Protein AF-A0A7V8YHT1-F1 (afdb_monomer)

Secondary structure (DSSP, 8-state):
----PPPHHHHHHHHHHGGGSTT---TTPPEEEEEEEEEEEEE--SSTTSPEEEEEEEEEEETT-PPPEEEEEEEEEESS--GGGGGGEEEEETTEEEEEGGG-HHHHHHHHHHHHHT-EETTEE--PPTT-----SPPEEEETT-SSEEEEEETTTEEEEEESEE-SS--GGG-

Mean predicted aligned error: 4.5 Å

Foldseek 3Di:
DDAPDDDPVLFVLCQVQLLVDLQNPPNPFRWDGKDFPHKFWLDDAPDQFRKTWMWTWIWTDTPVRDGTWIFIATKIKHLDDDPQQPVQWRDDDPSITIGRCLAPQVSVLSLLVQLQVQDDTDPDTRHHDVPDHRDGPFGWHWDPPDRNWTWIDGHPPDIDIGGTTDDPDDDPVVD

Structure (mmCIF, N/CA/C/O backbone):
data_AF-A0A7V8YHT1-F1
#
_entry.id   AF-A0A7V8YHT1-F1
#
loop_
_atom_site.group_PDB
_atom_site.id
_atom_site.type_symbol
_atom_site.label_atom_id
_atom_site.label_alt_id
_atom_site.label_comp_id
_atom_site.label_asym_id
_atom_site.label_entity_id
_atom_site.label_seq_id
_atom_site.pdbx_PDB_ins_code
_atom_site.Cartn_x
_atom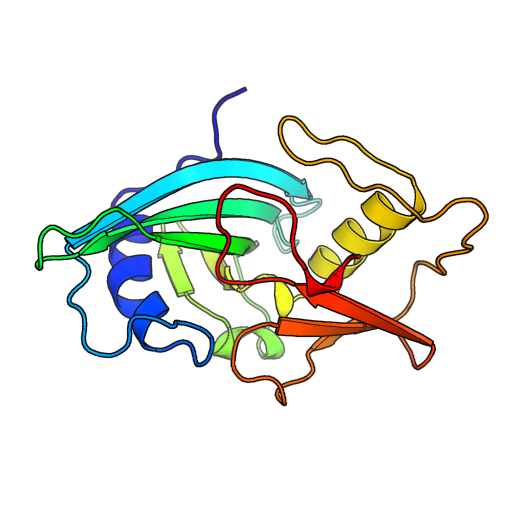_site.Cartn_y
_atom_site.Cartn_z
_atom_site.occupancy
_atom_site.B_iso_or_equiv
_atom_site.auth_seq_id
_atom_site.auth_comp_id
_atom_site.auth_asym_id
_atom_site.auth_atom_id
_atom_site.pdbx_PDB_model_num
ATOM 1 N N . MET A 1 1 ? 15.842 -3.409 10.992 1.00 38.06 1 MET A N 1
ATOM 2 C CA . MET A 1 1 ? 15.372 -2.268 10.186 1.00 38.06 1 MET A CA 1
ATOM 3 C C . MET A 1 1 ? 13.907 -2.130 10.541 1.00 38.06 1 MET A C 1
ATOM 5 O O . MET A 1 1 ? 13.200 -3.119 10.425 1.00 38.06 1 MET A O 1
ATOM 9 N N . THR A 1 2 ? 13.518 -1.041 11.196 1.00 41.53 2 THR A N 1
ATOM 10 C CA . THR A 1 2 ? 12.155 -0.880 11.719 1.00 41.53 2 THR A CA 1
ATOM 11 C C . THR A 1 2 ? 11.177 -0.789 10.555 1.00 41.53 2 THR A C 1
ATOM 13 O O . THR A 1 2 ? 11.519 -0.215 9.519 1.00 41.53 2 THR A O 1
ATOM 16 N N . ALA A 1 3 ? 9.989 -1.374 10.719 1.00 53.59 3 ALA A N 1
ATOM 17 C CA . ALA A 1 3 ? 8.859 -1.103 9.843 1.00 53.59 3 ALA A CA 1
ATOM 18 C C . ALA A 1 3 ? 8.726 0.419 9.645 1.00 53.59 3 ALA A C 1
ATOM 20 O O . ALA A 1 3 ? 9.103 1.194 10.526 1.00 53.59 3 ALA A O 1
ATOM 21 N N . ALA A 1 4 ? 8.227 0.858 8.493 1.00 62.91 4 ALA A N 1
ATOM 22 C CA . ALA A 1 4 ? 7.753 2.224 8.369 1.00 62.91 4 ALA A CA 1
ATOM 23 C C . ALA A 1 4 ? 6.679 2.439 9.446 1.00 62.91 4 ALA A C 1
ATOM 25 O O . ALA A 1 4 ? 5.567 1.927 9.325 1.00 62.91 4 ALA A O 1
ATOM 26 N N . ASP A 1 5 ? 7.039 3.152 10.511 1.00 74.25 5 ASP A N 1
ATOM 27 C CA . ASP A 1 5 ? 6.090 3.532 11.545 1.00 74.25 5 ASP A CA 1
ATOM 28 C C . ASP A 1 5 ? 5.176 4.603 10.953 1.00 74.25 5 ASP A C 1
ATOM 30 O O . ASP A 1 5 ? 5.621 5.678 10.539 1.00 74.25 5 ASP A O 1
ATOM 34 N N . LEU A 1 6 ? 3.892 4.270 10.857 1.00 89.56 6 LEU A N 1
ATOM 35 C CA . LEU A 1 6 ? 2.846 5.257 10.641 1.00 89.56 6 LEU A CA 1
ATOM 36 C C . LEU A 1 6 ? 2.552 5.916 11.981 1.00 89.56 6 LEU A C 1
ATOM 38 O O . LEU A 1 6 ? 2.417 5.223 12.994 1.00 89.56 6 LEU A O 1
ATOM 42 N N . GLY A 1 7 ? 2.462 7.245 11.992 1.00 91.31 7 GLY A N 1
ATOM 43 C CA . GLY A 1 7 ? 2.091 7.961 13.196 1.00 91.31 7 GLY A CA 1
ATOM 44 C C . GLY A 1 7 ? 0.663 7.609 13.632 1.00 91.31 7 GLY A C 1
ATOM 45 O O . GLY A 1 7 ? -0.146 7.118 12.832 1.00 91.31 7 GLY A O 1
ATOM 46 N N . PRO A 1 8 ? 0.321 7.839 14.913 1.00 91.75 8 PRO A N 1
ATOM 47 C CA . PRO A 1 8 ? -1.011 7.538 15.429 1.00 91.75 8 PRO A CA 1
ATOM 48 C C . PRO A 1 8 ? -2.135 8.215 14.633 1.00 91.75 8 PRO A C 1
ATOM 50 O O . PRO A 1 8 ? -3.162 7.588 14.385 1.00 91.75 8 PRO A O 1
ATOM 53 N N . ALA A 1 9 ? -1.930 9.455 14.173 1.00 94.06 9 ALA A N 1
ATOM 54 C CA . ALA A 1 9 ? -2.948 10.179 13.414 1.00 94.06 9 ALA A CA 1
ATOM 55 C C . ALA A 1 9 ? -3.146 9.578 12.016 1.00 94.06 9 ALA A C 1
ATOM 57 O O . ALA A 1 9 ? -4.262 9.565 11.496 1.00 94.06 9 ALA A O 1
ATOM 58 N N . MET A 1 10 ? -2.092 9.048 11.392 1.00 96.06 10 MET A N 1
ATOM 59 C CA . MET A 1 10 ? -2.221 8.320 10.129 1.00 96.06 10 MET A CA 1
ATOM 60 C C . MET A 1 10 ? -2.947 6.976 10.302 1.00 96.06 10 MET A C 1
ATOM 62 O O . MET A 1 10 ? -3.766 6.608 9.458 1.00 96.06 10 MET A O 1
ATOM 66 N N . LEU A 1 11 ? -2.702 6.249 11.398 1.00 96.31 11 LEU A N 1
ATOM 67 C CA . LEU A 1 11 ? -3.438 5.014 11.704 1.00 96.31 11 LEU A CA 1
ATOM 68 C C . LEU A 1 11 ? -4.934 5.279 11.921 1.00 96.31 11 LEU A C 1
ATOM 70 O O . LEU A 1 11 ? -5.761 4.523 11.416 1.00 96.31 11 LEU A O 1
ATOM 74 N N . GLU A 1 12 ? -5.290 6.373 12.598 1.00 96.31 12 GLU A N 1
ATOM 75 C CA . GLU A 1 12 ? -6.686 6.807 12.744 1.00 96.31 12 GLU A CA 1
ATOM 76 C C . GLU A 1 12 ? -7.325 7.151 11.389 1.00 96.31 12 GLU A C 1
ATOM 78 O O . GLU A 1 12 ? -8.424 6.694 11.090 1.00 96.31 12 GLU A O 1
ATOM 83 N N . GLN A 1 13 ? -6.619 7.863 10.509 1.00 97.75 13 GLN A N 1
ATOM 84 C CA . GLN A 1 13 ? -7.125 8.175 9.163 1.00 97.75 13 GLN A CA 1
ATOM 85 C C . GLN A 1 13 ? -7.366 6.913 8.312 1.00 97.75 13 GLN A C 1
ATOM 87 O O . GLN A 1 13 ? -8.297 6.871 7.504 1.00 97.75 13 GLN A O 1
ATOM 92 N N . LEU A 1 14 ? -6.583 5.847 8.513 1.00 97.62 14 LEU A N 1
ATOM 93 C CA . LEU A 1 14 ? -6.822 4.554 7.861 1.00 97.62 14 LEU A CA 1
ATOM 94 C C . LEU A 1 14 ? -8.117 3.875 8.335 1.00 97.62 14 LEU A C 1
ATOM 96 O O . LEU A 1 14 ? -8.759 3.206 7.522 1.00 97.62 14 LEU A O 1
ATOM 100 N N . ILE A 1 15 ? -8.524 4.059 9.599 1.00 97.31 15 ILE A N 1
ATOM 101 C CA . ILE A 1 15 ? -9.800 3.541 10.132 1.00 97.31 15 ILE A CA 1
ATOM 102 C C . ILE A 1 15 ? -10.974 4.104 9.326 1.00 97.31 15 ILE A C 1
ATOM 104 O O . ILE A 1 15 ? -11.882 3.356 8.964 1.00 97.31 15 ILE A O 1
ATOM 108 N N . ASP A 1 16 ? -10.929 5.394 8.994 1.00 96.00 16 ASP A N 1
ATOM 109 C CA . ASP A 1 16 ? -11.985 6.057 8.226 1.00 96.00 16 ASP A CA 1
ATOM 110 C C . ASP A 1 16 ? -11.900 5.750 6.727 1.00 96.00 16 ASP A C 1
ATOM 112 O O . ASP A 1 16 ? -12.924 5.609 6.051 1.00 96.00 16 ASP A O 1
ATOM 116 N N . TRP A 1 17 ? -10.687 5.636 6.184 1.00 97.31 17 TRP A N 1
ATOM 117 C CA . TRP A 1 17 ? -10.469 5.439 4.753 1.00 97.31 17 TRP A CA 1
ATOM 118 C C . TRP A 1 17 ? -10.767 4.008 4.282 1.00 97.31 17 TRP A C 1
ATOM 120 O O . TRP A 1 17 ? -11.384 3.828 3.227 1.00 97.31 17 TRP A O 1
ATOM 130 N N . LEU A 1 18 ? -10.371 2.979 5.043 1.00 96.75 18 LEU A N 1
ATOM 131 C CA . LEU A 1 18 ? -10.511 1.569 4.643 1.00 96.75 18 LEU A CA 1
ATOM 132 C C . LEU A 1 18 ? -11.967 1.173 4.307 1.00 96.75 18 LEU A C 1
ATOM 134 O O . LEU A 1 18 ? -12.195 0.630 3.220 1.00 96.75 18 LEU A O 1
ATOM 138 N N . PRO A 1 19 ? -12.990 1.486 5.133 1.00 95.00 19 PRO A N 1
ATOM 139 C CA . PRO A 1 19 ? -14.382 1.138 4.843 1.00 95.00 19 PRO A CA 1
ATOM 140 C C . PRO A 1 19 ? -14.943 1.777 3.571 1.00 95.00 19 PRO A C 1
ATOM 142 O O . PRO A 1 19 ? -15.932 1.276 3.031 1.00 95.00 19 PRO A O 1
ATOM 145 N N . GLN A 1 20 ? -14.329 2.848 3.065 1.00 93.44 20 GLN A N 1
ATOM 146 C CA . GLN A 1 20 ? -14.754 3.525 1.837 1.00 93.44 20 GLN A CA 1
ATOM 147 C C . GLN A 1 20 ? -14.275 2.790 0.577 1.00 93.44 20 GLN A C 1
ATOM 149 O O . GLN A 1 20 ? -14.870 2.928 -0.492 1.00 93.44 20 GLN A O 1
ATOM 154 N N . GLN A 1 21 ? -13.261 1.930 0.699 1.00 93.00 21 GLN A N 1
ATOM 155 C CA . GLN A 1 21 ? -12.658 1.261 -0.449 1.00 93.00 21 GLN A CA 1
ATOM 156 C C . GLN A 1 21 ? -13.530 0.126 -0.958 1.00 93.00 21 GLN A C 1
ATOM 158 O O . GLN A 1 21 ? -14.013 -0.699 -0.184 1.00 93.00 21 GLN A O 1
ATOM 163 N N . ARG A 1 22 ? -13.734 0.034 -2.274 1.00 90.75 22 ARG A N 1
ATOM 164 C CA . ARG A 1 22 ? -14.591 -1.013 -2.863 1.00 90.75 22 ARG A CA 1
ATOM 165 C C . ARG A 1 22 ? -14.103 -2.428 -2.541 1.00 90.75 22 ARG A C 1
ATOM 167 O O . ARG A 1 22 ? -14.927 -3.285 -2.249 1.00 90.75 22 ARG A O 1
ATOM 174 N N . TRP A 1 23 ? -12.785 -2.616 -2.511 1.00 91.88 23 TRP A N 1
ATOM 175 C CA . TRP A 1 23 ? -12.114 -3.881 -2.203 1.00 91.88 23 TRP A CA 1
ATOM 176 C C . TRP A 1 23 ? -12.104 -4.250 -0.714 1.00 91.88 23 TRP A C 1
ATOM 178 O O . TRP A 1 23 ? -11.713 -5.363 -0.361 1.00 91.88 23 TRP A O 1
ATOM 188 N N . PHE A 1 24 ? -12.532 -3.352 0.178 1.00 93.75 24 PHE A N 1
ATOM 189 C CA . PHE A 1 24 ? -12.609 -3.652 1.604 1.00 93.75 24 PHE A CA 1
ATOM 190 C C . PHE A 1 24 ? -13.772 -4.610 1.887 1.00 93.75 24 PHE A C 1
ATOM 192 O O . PHE A 1 24 ? -14.942 -4.238 1.782 1.00 93.75 24 PHE A O 1
ATOM 199 N N . ALA A 1 25 ? -13.445 -5.854 2.242 1.00 88.50 25 ALA A N 1
ATOM 200 C CA . ALA A 1 25 ? -14.409 -6.950 2.324 1.00 88.50 25 ALA A CA 1
ATOM 201 C C . ALA A 1 25 ? -15.304 -6.899 3.575 1.00 88.50 25 ALA A C 1
ATOM 203 O O . ALA A 1 25 ? -16.432 -7.388 3.548 1.00 88.50 25 ALA A O 1
ATOM 204 N N . ALA A 1 26 ? -14.834 -6.292 4.666 1.00 88.56 26 ALA A N 1
ATOM 205 C CA . ALA A 1 26 ? -15.524 -6.243 5.955 1.00 88.56 26 ALA A CA 1
ATOM 206 C C . ALA A 1 26 ? -16.579 -5.120 6.046 1.00 88.56 26 ALA A C 1
ATOM 208 O O . ALA A 1 26 ? -16.652 -4.380 7.029 1.00 88.56 26 ALA A O 1
ATOM 209 N N . LYS A 1 27 ? -17.414 -4.967 5.011 1.00 82.62 27 LYS A N 1
ATOM 210 C CA . LYS A 1 27 ? -18.457 -3.932 4.982 1.00 82.62 27 LYS A CA 1
ATOM 211 C C . LYS A 1 27 ? -19.422 -4.088 6.160 1.00 82.62 27 LYS A C 1
ATOM 213 O O . LYS A 1 27 ? -19.949 -5.168 6.405 1.00 82.62 27 LYS A O 1
ATOM 218 N N . GLY A 1 28 ? -19.662 -2.985 6.868 1.00 85.06 28 GLY A N 1
ATOM 219 C CA . GLY A 1 28 ? -20.568 -2.939 8.017 1.00 85.06 28 GLY A CA 1
ATOM 220 C C . GLY A 1 28 ? -19.961 -3.402 9.346 1.00 85.06 28 GLY A C 1
ATOM 221 O O . GLY A 1 28 ? -20.638 -3.292 10.364 1.00 85.06 28 GLY A O 1
ATOM 222 N N . ARG A 1 29 ? -18.705 -3.874 9.373 1.00 93.00 29 ARG A N 1
ATOM 223 C CA . ARG A 1 29 ? -17.973 -4.118 10.625 1.00 93.00 29 ARG A CA 1
ATOM 224 C C . ARG A 1 29 ? -17.294 -2.827 11.079 1.00 93.00 29 ARG A C 1
ATOM 226 O O . ARG A 1 29 ? -16.672 -2.136 10.274 1.00 93.00 29 ARG A O 1
ATOM 233 N N . THR A 1 30 ? -17.395 -2.517 12.367 1.00 95.62 30 THR A N 1
ATOM 234 C CA . THR A 1 30 ? -16.706 -1.366 12.967 1.00 95.62 30 THR A CA 1
ATOM 235 C C . THR A 1 30 ? -15.256 -1.732 13.251 1.00 95.62 30 THR A C 1
ATOM 237 O O . THR A 1 30 ? -15.005 -2.661 14.020 1.00 95.62 30 THR A O 1
ATOM 240 N N . ILE A 1 31 ? -14.321 -1.006 12.642 1.00 97.62 31 ILE A N 1
ATOM 241 C CA . ILE A 1 31 ? -12.885 -1.128 12.915 1.00 97.62 31 ILE A CA 1
ATOM 242 C C . ILE A 1 31 ? -12.591 -0.505 14.287 1.00 97.62 31 ILE A C 1
ATOM 244 O O . ILE A 1 31 ? -13.060 0.595 14.577 1.00 97.62 31 ILE A O 1
ATOM 248 N N . THR A 1 32 ? -11.832 -1.200 15.133 1.00 96.69 32 THR A N 1
ATOM 249 C CA . THR A 1 32 ? -11.385 -0.695 16.446 1.00 96.69 32 THR A CA 1
ATOM 250 C C . THR A 1 32 ? -9.939 -0.238 16.439 1.00 96.69 32 THR A C 1
ATOM 252 O O . THR A 1 32 ? -9.589 0.680 17.175 1.00 96.69 32 THR A O 1
ATOM 255 N N . SER A 1 33 ? -9.094 -0.886 15.642 1.00 96.56 33 SER A N 1
ATOM 256 C CA . SER A 1 33 ? -7.684 -0.538 15.523 1.00 96.56 33 SER A CA 1
ATOM 257 C C . SER A 1 33 ? -7.144 -0.944 14.152 1.00 96.56 33 SER A C 1
ATOM 259 O O . SER A 1 33 ? -7.622 -1.892 13.520 1.00 96.56 33 SER A O 1
ATOM 261 N N . VAL A 1 34 ? -6.136 -0.202 13.700 1.00 97.62 34 VAL A N 1
ATOM 262 C CA . VAL A 1 34 ? -5.289 -0.553 12.561 1.00 97.62 34 VAL A CA 1
ATOM 263 C C . VAL A 1 34 ? -3.847 -0.502 13.044 1.00 97.62 34 VAL A C 1
ATOM 265 O O . VAL A 1 34 ? -3.455 0.433 13.739 1.00 97.62 34 VAL A O 1
ATOM 268 N N . SER A 1 35 ? -3.051 -1.502 12.680 1.00 96.81 35 SER A N 1
ATOM 269 C CA . SER A 1 35 ? -1.612 -1.533 12.955 1.00 96.81 35 SER A CA 1
ATOM 270 C C . SER A 1 35 ? -0.834 -2.052 11.748 1.00 96.81 35 SER A C 1
ATOM 272 O O . SER A 1 35 ? -1.381 -2.749 10.892 1.00 96.81 35 SER A O 1
ATOM 274 N N . VAL A 1 36 ? 0.451 -1.707 11.660 1.00 97.00 36 VAL A N 1
ATOM 275 C CA . VAL A 1 36 ? 1.345 -2.219 10.612 1.00 97.00 36 VAL A CA 1
ATOM 276 C C . VAL A 1 36 ? 1.907 -3.563 11.071 1.00 97.00 36 VAL A C 1
ATOM 278 O O . VAL A 1 36 ? 2.741 -3.618 11.970 1.00 97.00 36 VAL A O 1
ATOM 281 N N . ALA A 1 37 ? 1.452 -4.655 10.457 1.00 96.00 37 ALA A N 1
ATOM 282 C CA . ALA A 1 37 ? 1.947 -6.000 10.750 1.00 96.00 37 ALA A CA 1
ATOM 283 C C . ALA A 1 37 ? 3.307 -6.264 10.089 1.00 96.00 37 ALA A C 1
ATOM 285 O O . ALA A 1 37 ? 4.164 -6.931 10.664 1.00 96.00 37 ALA A O 1
ATOM 286 N N . ALA A 1 38 ? 3.501 -5.737 8.880 1.00 95.19 38 ALA A N 1
ATOM 287 C CA . ALA A 1 38 ? 4.761 -5.787 8.153 1.00 95.19 38 ALA A CA 1
ATOM 288 C C . ALA A 1 38 ? 4.842 -4.602 7.189 1.00 95.19 38 ALA A C 1
ATOM 290 O O . ALA A 1 38 ? 3.822 -4.123 6.693 1.00 95.19 38 ALA A O 1
ATOM 291 N N . SER A 1 39 ? 6.050 -4.126 6.905 1.00 95.88 39 SER A N 1
ATOM 292 C CA . SER A 1 39 ? 6.260 -3.143 5.842 1.00 95.88 39 SER A CA 1
ATOM 293 C C . SER A 1 39 ? 7.644 -3.281 5.241 1.00 95.88 39 SER A C 1
ATOM 295 O O . SER A 1 39 ? 8.566 -3.767 5.895 1.00 95.88 39 SER A O 1
ATOM 297 N N . VAL A 1 40 ? 7.780 -2.893 3.983 1.00 95.81 40 VAL A N 1
ATOM 298 C CA . VAL A 1 40 ? 9.070 -2.794 3.323 1.00 95.81 40 VAL A CA 1
ATOM 299 C C . VAL A 1 40 ? 9.097 -1.570 2.430 1.00 95.81 40 VAL A C 1
ATOM 301 O O . VAL A 1 40 ? 8.116 -1.239 1.763 1.00 95.81 40 VAL A O 1
ATOM 304 N N . LEU A 1 41 ? 10.237 -0.895 2.410 1.00 95.94 41 LEU A N 1
ATOM 305 C CA . LEU A 1 41 ? 10.454 0.222 1.514 1.00 95.94 41 LEU A CA 1
ATOM 306 C C . LEU A 1 41 ? 10.527 -0.288 0.069 1.00 95.94 41 LEU A C 1
ATOM 308 O O . LEU A 1 41 ? 11.356 -1.141 -0.258 1.00 95.94 41 LEU A O 1
ATOM 312 N N . VAL A 1 42 ? 9.684 0.269 -0.795 1.00 95.50 42 VAL A N 1
ATOM 313 C CA . VAL A 1 42 ? 9.705 0.039 -2.247 1.00 95.50 42 VAL A CA 1
ATOM 314 C C . VAL A 1 42 ? 10.594 1.085 -2.910 1.00 95.50 42 VAL A C 1
ATOM 316 O O . VAL A 1 42 ? 11.501 0.735 -3.664 1.00 95.50 42 VAL A O 1
ATOM 319 N N . ARG A 1 43 ? 10.396 2.362 -2.559 1.00 95.12 43 ARG A N 1
ATOM 320 C CA . ARG A 1 43 ? 11.083 3.493 -3.186 1.00 95.12 43 ARG A CA 1
ATOM 321 C C . ARG A 1 43 ? 11.372 4.599 -2.178 1.00 95.12 43 ARG A C 1
ATOM 323 O O . ARG A 1 43 ? 10.449 5.062 -1.510 1.00 95.12 43 ARG A O 1
ATOM 330 N N . GLU A 1 44 ? 12.621 5.059 -2.107 1.00 94.31 44 GLU A N 1
ATOM 331 C CA . GLU A 1 44 ? 12.923 6.340 -1.455 1.00 94.31 44 GLU A CA 1
ATOM 332 C C . GLU A 1 44 ? 12.507 7.513 -2.345 1.00 94.31 44 GLU A C 1
ATOM 334 O O . GLU A 1 44 ? 12.602 7.445 -3.572 1.00 94.31 44 GLU A O 1
ATOM 339 N N . ALA A 1 45 ? 12.111 8.625 -1.727 1.00 90.50 45 ALA A N 1
ATOM 340 C CA . ALA A 1 45 ? 11.876 9.856 -2.467 1.00 90.50 45 ALA A CA 1
ATOM 341 C C . ALA A 1 45 ? 13.207 10.382 -3.036 1.00 90.50 45 ALA A C 1
ATOM 343 O O . ALA A 1 45 ? 14.085 10.831 -2.299 1.00 90.50 45 ALA A O 1
ATOM 344 N N . ALA A 1 46 ? 13.363 10.328 -4.360 1.00 85.38 46 ALA A N 1
ATOM 345 C CA . ALA A 1 46 ? 14.566 10.807 -5.049 1.00 85.38 46 ALA A CA 1
ATOM 346 C C . ALA A 1 46 ? 14.671 12.347 -5.094 1.00 85.38 46 ALA A C 1
ATOM 348 O O . ALA A 1 46 ? 15.733 12.898 -5.384 1.00 85.38 46 ALA A O 1
ATOM 349 N N . SER A 1 47 ? 13.570 13.046 -4.823 1.00 86.75 47 SER A N 1
ATOM 350 C CA . SER A 1 47 ? 13.470 14.503 -4.743 1.00 86.75 47 SER A CA 1
ATOM 351 C C . SER A 1 47 ? 12.376 14.889 -3.743 1.00 86.75 47 SER A C 1
ATOM 353 O O . SER A 1 47 ? 11.590 14.039 -3.330 1.00 86.75 47 SER A O 1
ATOM 355 N N . ALA A 1 48 ? 12.305 16.170 -3.367 1.00 78.69 48 ALA A N 1
ATOM 356 C CA . ALA A 1 48 ? 11.297 16.669 -2.425 1.00 78.69 48 ALA A CA 1
ATOM 357 C C . ALA A 1 48 ? 9.847 16.430 -2.896 1.00 78.69 48 ALA A C 1
ATOM 359 O O . ALA A 1 48 ? 8.964 16.197 -2.073 1.00 78.69 48 ALA A O 1
ATOM 360 N N . ASP A 1 49 ? 9.626 16.440 -4.212 1.00 83.88 49 ASP A N 1
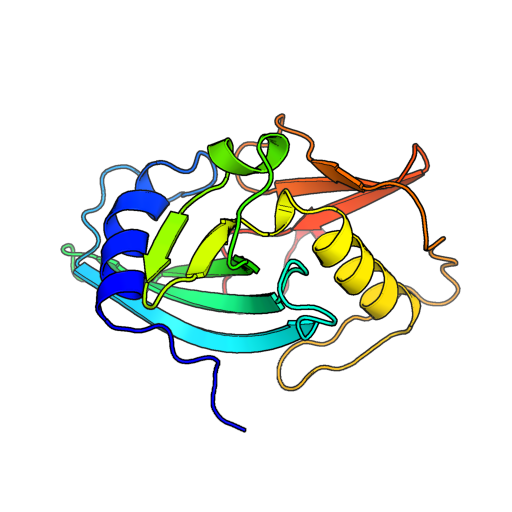ATOM 361 C CA . ASP A 1 49 ? 8.303 16.252 -4.820 1.00 83.88 49 ASP A CA 1
ATOM 362 C C . ASP A 1 49 ? 8.059 14.805 -5.280 1.00 83.88 49 ASP A C 1
ATOM 364 O O . ASP A 1 49 ? 6.948 14.449 -5.682 1.00 83.88 49 ASP A O 1
ATOM 368 N N . GLY A 1 50 ? 9.092 13.957 -5.236 1.00 92.50 50 GLY A N 1
ATOM 369 C CA . GLY A 1 50 ? 9.014 12.555 -5.624 1.00 92.50 50 GLY A CA 1
ATOM 370 C C . GLY A 1 50 ? 8.239 11.707 -4.607 1.00 92.50 50 GLY A C 1
ATOM 371 O O . GLY A 1 50 ? 8.184 12.042 -3.422 1.00 92.50 50 GLY A O 1
ATOM 372 N N . PRO A 1 51 ? 7.648 10.582 -5.036 1.00 96.06 51 PRO A N 1
ATOM 373 C CA . PRO A 1 51 ? 6.982 9.664 -4.137 1.00 96.06 51 PRO A CA 1
ATOM 374 C C . PRO A 1 51 ? 8.007 8.854 -3.346 1.00 96.06 51 PRO A C 1
ATOM 376 O O . PRO A 1 51 ? 8.923 8.253 -3.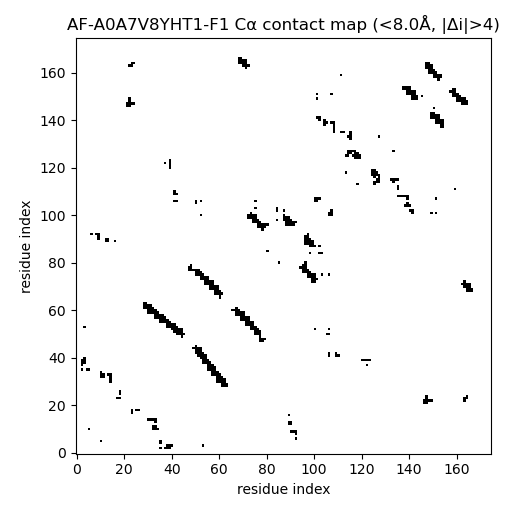915 1.00 96.06 51 PRO A O 1
ATOM 379 N N . ARG A 1 52 ? 7.783 8.759 -2.038 1.00 96.31 52 ARG A N 1
ATOM 380 C CA . ARG A 1 52 ? 8.234 7.616 -1.245 1.00 96.31 52 ARG A CA 1
ATOM 381 C C . ARG A 1 52 ? 7.154 6.538 -1.297 1.00 96.31 52 ARG A C 1
ATOM 383 O O . ARG A 1 52 ? 5.976 6.864 -1.167 1.00 96.31 52 ARG A O 1
ATOM 390 N N . GLY A 1 53 ? 7.551 5.281 -1.463 1.00 97.00 53 GLY A N 1
ATOM 391 C CA . GLY A 1 53 ? 6.641 4.138 -1.482 1.00 97.00 53 GLY A CA 1
ATOM 392 C C . GLY A 1 53 ? 7.038 3.078 -0.467 1.00 97.00 53 GLY A C 1
ATOM 393 O O . GLY A 1 53 ? 8.185 2.631 -0.461 1.00 97.00 53 GLY A O 1
ATOM 394 N N . ASP A 1 54 ? 6.083 2.629 0.336 1.00 97.25 54 ASP A N 1
ATOM 395 C CA . ASP A 1 54 ? 6.244 1.520 1.273 1.00 97.25 54 ASP A CA 1
ATOM 396 C C . ASP A 1 54 ? 5.130 0.488 1.010 1.00 97.25 54 ASP A C 1
ATOM 398 O O . ASP A 1 54 ? 3.948 0.832 0.983 1.00 97.25 54 ASP A O 1
ATOM 402 N N . LEU A 1 55 ? 5.486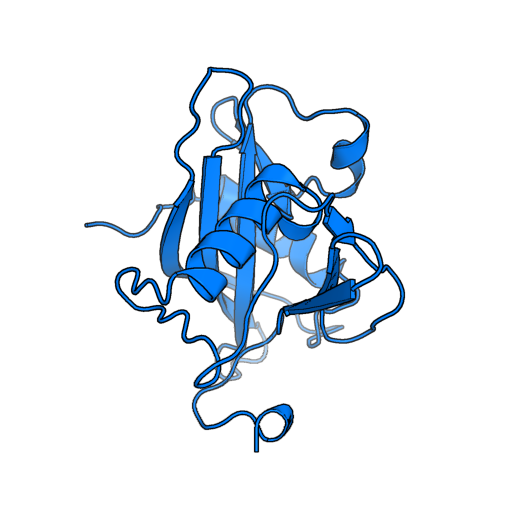 -0.781 0.801 1.00 97.50 55 LEU A N 1
ATOM 403 C CA . LEU A 1 55 ? 4.519 -1.876 0.707 1.00 97.50 55 LEU A CA 1
ATOM 404 C C . LEU A 1 55 ? 4.252 -2.402 2.114 1.00 97.50 55 LEU A C 1
ATOM 406 O O . LEU A 1 55 ? 5.183 -2.793 2.814 1.00 97.50 55 LEU A O 1
ATOM 410 N N . MET A 1 56 ? 2.989 -2.409 2.527 1.00 96.75 56 MET A N 1
ATOM 411 C CA . MET A 1 56 ? 2.578 -2.718 3.893 1.00 96.75 56 MET A CA 1
ATOM 412 C C . MET A 1 56 ? 1.548 -3.838 3.940 1.00 96.75 56 MET A C 1
ATOM 414 O O . MET A 1 56 ? 0.704 -3.962 3.052 1.00 96.75 56 MET A O 1
ATOM 418 N N . VAL A 1 57 ? 1.573 -4.592 5.036 1.00 97.19 57 VAL A N 1
ATOM 419 C CA . VAL A 1 57 ? 0.461 -5.423 5.493 1.00 97.19 57 VAL A CA 1
ATOM 420 C C . VAL A 1 57 ? -0.100 -4.784 6.756 1.00 97.19 57 VAL A C 1
ATOM 422 O O . VAL A 1 57 ? 0.576 -4.711 7.782 1.00 97.19 57 VAL A O 1
ATOM 425 N N . LEU A 1 58 ? -1.340 -4.319 6.677 1.00 97.62 58 LEU A N 1
ATOM 426 C CA . LEU A 1 58 ? -2.098 -3.773 7.794 1.00 97.62 58 LEU A CA 1
ATOM 427 C C . LEU A 1 58 ? -2.849 -4.901 8.498 1.00 97.62 58 LEU A C 1
ATOM 429 O O . LEU A 1 58 ? -3.508 -5.694 7.828 1.00 97.62 58 LEU A O 1
ATOM 433 N N . ALA A 1 59 ? -2.790 -4.954 9.826 1.00 97.31 59 ALA A N 1
ATOM 434 C CA . ALA A 1 59 ? -3.709 -5.739 10.640 1.00 97.31 59 ALA A CA 1
ATOM 435 C C . ALA A 1 59 ? -4.879 -4.847 11.070 1.00 97.31 59 ALA A C 1
ATOM 437 O O . ALA A 1 59 ? -4.667 -3.784 11.654 1.00 97.31 59 ALA A O 1
ATOM 438 N N . VAL A 1 60 ? -6.101 -5.284 10.766 1.00 97.88 60 VAL A N 1
ATOM 439 C CA . VAL A 1 60 ? -7.345 -4.567 11.060 1.00 97.88 60 VAL A CA 1
ATOM 440 C C . VAL A 1 60 ? -8.146 -5.366 12.077 1.00 97.88 60 VAL A C 1
ATOM 442 O O . VAL A 1 60 ? -8.540 -6.506 11.811 1.00 97.88 60 VAL A O 1
ATOM 445 N N . GLU A 1 61 ? -8.390 -4.763 13.236 1.00 97.44 61 GLU A N 1
ATOM 446 C CA . GLU A 1 61 ? -9.202 -5.337 14.307 1.00 97.44 61 GLU A CA 1
ATOM 447 C C . GLU A 1 61 ? -10.608 -4.739 14.306 1.00 97.44 61 GLU A C 1
ATOM 449 O O . GLU A 1 61 ? -10.817 -3.591 13.906 1.00 97.44 61 GLU A O 1
ATOM 454 N N . TYR A 1 62 ? -11.580 -5.517 14.780 1.00 97.25 62 TYR A N 1
ATOM 455 C CA . TYR A 1 62 ? -12.992 -5.163 14.715 1.00 97.25 62 TYR A CA 1
ATOM 456 C C . TYR A 1 62 ? -13.681 -5.292 16.072 1.00 97.25 62 TYR A C 1
ATOM 458 O O . TYR A 1 62 ? -13.344 -6.147 16.892 1.00 97.25 62 TYR A O 1
ATOM 466 N N . ALA A 1 63 ? -14.726 -4.489 16.269 1.00 96.31 63 ALA A N 1
ATOM 467 C CA . ALA A 1 63 ? -15.479 -4.419 17.521 1.00 96.31 63 ALA A CA 1
ATOM 468 C C . ALA A 1 63 ? -16.242 -5.709 17.872 1.00 96.31 63 ALA A C 1
ATOM 470 O O . ALA A 1 63 ? -16.640 -5.894 19.020 1.00 96.31 63 ALA A O 1
ATOM 471 N N . ASP A 1 64 ? -16.456 -6.598 16.900 1.00 93.69 64 ASP A N 1
ATOM 472 C CA . ASP A 1 64 ? -17.113 -7.892 17.109 1.00 93.69 64 ASP A CA 1
ATOM 473 C C . ASP A 1 64 ? -16.204 -8.950 17.762 1.00 93.69 64 ASP A C 1
ATOM 475 O O . ASP A 1 64 ? -16.665 -10.055 18.049 1.00 93.69 64 ASP A O 1
ATOM 479 N N . GLY A 1 65 ? -14.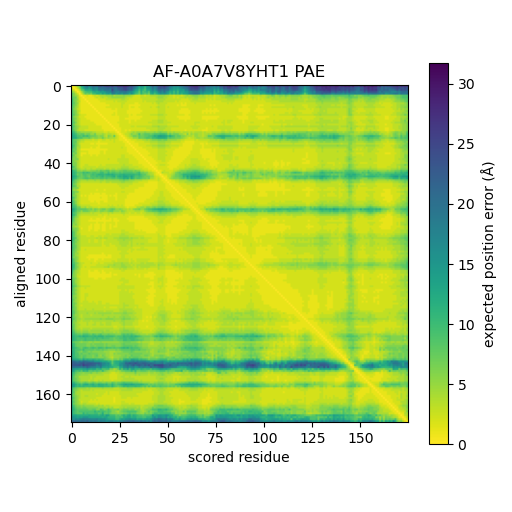932 -8.622 18.019 1.00 88.50 65 GLY A N 1
ATOM 480 C CA . GLY A 1 65 ? -13.973 -9.508 18.681 1.00 88.50 65 GLY A CA 1
ATOM 481 C C . GLY A 1 65 ? -13.487 -10.671 17.813 1.00 88.50 65 GLY A C 1
ATOM 482 O O . GLY A 1 65 ? -12.867 -11.600 18.334 1.00 88.50 65 GLY A O 1
ATOM 483 N N . GLY A 1 66 ? -13.771 -10.654 16.506 1.00 89.50 66 GLY A N 1
ATOM 484 C CA . GLY A 1 66 ? -13.221 -11.624 15.563 1.00 89.50 66 GLY A CA 1
ATOM 485 C C . GLY A 1 66 ? -11.702 -11.495 15.404 1.00 89.50 66 GLY A C 1
ATOM 486 O O . GLY A 1 66 ? -11.104 -10.483 15.768 1.00 89.50 66 GLY A O 1
ATOM 487 N N . SER A 1 67 ? -11.068 -12.516 14.820 1.00 92.56 67 SER A N 1
ATOM 488 C CA . SER A 1 67 ? -9.641 -12.450 14.480 1.00 92.56 67 SER A CA 1
ATOM 489 C C . SER A 1 67 ? -9.342 -11.266 13.546 1.00 92.56 67 SER A C 1
ATOM 491 O O . SER A 1 67 ? -10.188 -10.950 12.696 1.00 92.56 67 SER A O 1
ATOM 493 N N . PRO A 1 68 ? -8.151 -10.643 13.659 1.00 95.00 68 PRO A N 1
ATOM 494 C CA . PRO A 1 68 ? -7.750 -9.575 12.755 1.00 95.00 68 PRO A CA 1
ATOM 495 C C . PRO A 1 68 ? -7.788 -10.029 11.296 1.00 95.00 68 PRO A C 1
ATOM 497 O O . PRO A 1 68 ? -7.481 -11.181 10.974 1.00 95.00 68 PRO A O 1
ATOM 500 N N . GLU A 1 69 ? -8.140 -9.109 10.404 1.00 97.00 69 GLU A N 1
ATOM 501 C CA . GLU A 1 69 ? -7.986 -9.307 8.965 1.00 97.00 69 GLU A CA 1
ATOM 502 C C . GLU A 1 69 ? -6.773 -8.532 8.460 1.00 97.00 69 GLU A C 1
ATOM 504 O O . GLU A 1 69 ? -6.479 -7.442 8.950 1.00 97.00 69 GLU A O 1
ATOM 509 N N . TYR A 1 70 ? -6.086 -9.085 7.461 1.00 97.00 70 TYR A N 1
ATOM 510 C CA . TYR A 1 70 ? -4.861 -8.501 6.933 1.00 97.00 70 TYR A CA 1
ATOM 511 C C . TYR A 1 70 ? -5.083 -7.923 5.542 1.00 97.00 70 TYR A C 1
ATOM 513 O O . TYR A 1 70 ? -5.638 -8.589 4.663 1.00 97.00 70 TYR A O 1
ATOM 521 N N . TYR A 1 71 ? -4.630 -6.688 5.345 1.00 97.00 71 TYR A N 1
ATOM 522 C CA . TYR A 1 71 ? -4.794 -5.964 4.092 1.00 97.00 71 TYR A CA 1
ATOM 523 C C . TYR A 1 71 ? -3.457 -5.455 3.564 1.00 97.00 71 TYR A C 1
ATOM 525 O O . TYR A 1 71 ? -2.697 -4.824 4.292 1.00 97.00 71 TYR A O 1
ATOM 533 N N . GLN A 1 72 ? -3.180 -5.711 2.288 1.00 96.25 72 GLN A N 1
ATOM 534 C CA . GLN A 1 72 ? -2.013 -5.182 1.602 1.00 96.25 72 GLN A CA 1
ATOM 535 C C . GLN A 1 72 ? -2.295 -3.771 1.074 1.00 96.25 72 GLN A C 1
ATOM 537 O O . GLN A 1 72 ? -3.281 -3.535 0.365 1.00 96.25 72 GLN A O 1
ATOM 542 N N . LEU A 1 73 ? -1.393 -2.842 1.376 1.00 97.44 73 LEU A N 1
ATOM 543 C CA . LEU A 1 73 ? -1.444 -1.457 0.924 1.00 97.44 73 LEU A CA 1
ATOM 544 C C . LEU A 1 73 ? -0.068 -1.042 0.405 1.00 97.44 73 LEU A C 1
ATOM 546 O O . LEU A 1 73 ? 0.915 -1.095 1.138 1.00 97.44 73 LEU A O 1
ATOM 550 N N . LEU A 1 74 ? -0.002 -0.606 -0.852 1.00 97.81 74 LEU A N 1
ATOM 551 C CA . LEU A 1 74 ? 1.131 0.178 -1.330 1.00 97.81 74 LEU A CA 1
ATOM 552 C C . LEU A 1 74 ? 0.877 1.619 -0.892 1.00 97.81 74 LEU A C 1
ATOM 554 O O . LEU A 1 74 ? -0.003 2.272 -1.441 1.00 97.81 74 LEU A O 1
ATOM 558 N N . LEU A 1 75 ? 1.586 2.095 0.125 1.00 98.00 75 LEU A N 1
ATOM 559 C CA . LEU A 1 75 ? 1.421 3.447 0.639 1.00 98.00 75 LEU A CA 1
ATOM 560 C C . LEU A 1 75 ? 2.397 4.387 -0.065 1.00 98.00 75 LEU A C 1
ATOM 562 O O . LEU A 1 75 ? 3.612 4.243 0.073 1.00 98.00 75 LEU A O 1
ATOM 566 N N . GLY A 1 76 ? 1.860 5.363 -0.790 1.00 97.50 76 GLY A N 1
ATOM 567 C CA . GLY A 1 76 ? 2.635 6.469 -1.330 1.00 97.50 76 GLY A CA 1
ATOM 568 C C . GLY A 1 76 ? 2.621 7.667 -0.385 1.00 97.50 76 GLY A C 1
ATOM 569 O O . GLY A 1 76 ? 1.605 7.945 0.252 1.00 97.50 76 GLY A O 1
ATOM 570 N N . ARG A 1 77 ? 3.740 8.394 -0.298 1.00 96.62 77 ARG A N 1
ATOM 571 C CA . ARG A 1 77 ? 3.859 9.659 0.444 1.00 96.62 77 ARG A CA 1
ATOM 572 C C . ARG A 1 77 ? 4.550 10.725 -0.399 1.00 96.62 77 ARG A C 1
ATOM 574 O O . ARG A 1 77 ? 5.575 10.442 -1.018 1.00 96.62 77 ARG A O 1
ATOM 581 N N . ARG A 1 78 ? 3.989 11.938 -0.423 1.00 95.75 78 ARG A N 1
ATOM 582 C CA . ARG A 1 78 ? 4.530 13.124 -1.121 1.00 95.75 78 ARG A CA 1
ATOM 583 C C . ARG A 1 78 ? 4.274 14.388 -0.298 1.00 95.75 78 ARG A C 1
ATOM 585 O O . ARG A 1 78 ? 3.270 14.461 0.405 1.00 95.75 78 ARG A O 1
ATOM 592 N N . VAL A 1 79 ? 5.137 15.397 -0.425 1.00 94.69 79 VAL A N 1
ATOM 593 C CA . VAL A 1 79 ? 4.891 16.734 0.158 1.00 94.69 79 VAL A CA 1
ATOM 594 C C . VAL A 1 79 ? 3.710 17.409 -0.544 1.00 94.69 79 VAL A C 1
ATOM 596 O O . VAL A 1 79 ? 2.795 17.908 0.105 1.00 94.69 79 VAL A O 1
ATOM 599 N N . MET A 1 80 ? 3.699 17.369 -1.878 1.00 93.88 80 MET A N 1
ATOM 600 C CA . MET A 1 80 ? 2.606 17.862 -2.711 1.00 93.88 80 MET A CA 1
ATOM 601 C C . MET A 1 80 ? 2.061 16.714 -3.556 1.00 93.88 80 MET A C 1
ATOM 603 O O . MET A 1 80 ? 2.797 16.097 -4.325 1.00 93.88 80 MET A O 1
ATOM 607 N N . LEU A 1 81 ? 0.774 16.409 -3.391 1.00 95.50 81 LEU A N 1
ATOM 608 C CA . LEU A 1 81 ? 0.112 15.369 -4.169 1.00 95.50 81 LEU A CA 1
ATOM 609 C C . LEU A 1 81 ? -0.300 15.933 -5.544 1.00 95.50 81 LEU A C 1
ATOM 611 O O . LEU A 1 81 ? -0.995 16.952 -5.572 1.00 95.50 81 LEU A O 1
ATOM 615 N N . PRO A 1 82 ? 0.101 15.305 -6.667 1.00 94.88 82 PRO A N 1
ATOM 616 C CA . PRO A 1 82 ? -0.374 15.676 -8.000 1.00 94.88 82 PRO A CA 1
ATOM 617 C C . PRO A 1 82 ? -1.904 15.631 -8.105 1.00 94.88 82 PRO A C 1
ATOM 619 O O . PRO A 1 82 ? -2.546 14.797 -7.461 1.00 94.88 82 PRO A O 1
ATOM 622 N N . GLU A 1 83 ? -2.489 16.507 -8.927 1.00 95.50 83 GLU A N 1
ATOM 623 C CA . GLU A 1 83 ? -3.948 16.648 -9.074 1.00 95.50 83 GLU A CA 1
ATOM 624 C C . GLU A 1 83 ? -4.610 15.320 -9.470 1.00 95.50 83 GLU A C 1
ATOM 626 O O . GLU A 1 83 ? -5.641 14.930 -8.919 1.00 95.50 83 GLU A O 1
ATOM 631 N N . GLU A 1 84 ? -3.965 14.571 -10.362 1.00 93.56 84 GLU A N 1
ATOM 632 C CA . GLU A 1 84 ? -4.414 13.266 -10.827 1.00 93.56 84 GLU A CA 1
ATOM 633 C C . GLU A 1 84 ? -4.473 12.205 -9.718 1.00 93.56 84 GLU A C 1
ATOM 635 O O . GLU A 1 84 ? -5.238 11.252 -9.847 1.00 93.56 84 GLU A O 1
ATOM 640 N N . LEU A 1 85 ? -3.739 12.375 -8.611 1.00 95.81 85 LEU A N 1
ATOM 641 C CA . LEU A 1 85 ? -3.703 11.444 -7.476 1.00 95.81 85 LEU A CA 1
ATOM 642 C C . LEU A 1 85 ? -4.582 11.876 -6.297 1.00 95.81 85 LEU A C 1
ATOM 644 O O . LEU A 1 85 ? -4.743 11.102 -5.357 1.00 95.81 85 LEU A O 1
ATOM 648 N N . VAL A 1 86 ? -5.202 13.062 -6.334 1.00 96.38 86 VAL A N 1
ATOM 649 C CA . VAL A 1 86 ? -6.020 13.585 -5.218 1.00 96.38 86 VAL A CA 1
ATOM 650 C C . VAL A 1 86 ? -7.133 12.617 -4.809 1.00 96.38 86 VAL A C 1
ATOM 652 O O . VAL A 1 86 ? -7.405 12.442 -3.625 1.00 96.38 86 VAL A O 1
ATOM 655 N N . HIS A 1 87 ? -7.742 11.931 -5.776 1.00 94.81 87 HIS A N 1
ATOM 656 C CA . HIS A 1 87 ? -8.792 10.940 -5.523 1.00 94.81 87 HIS A CA 1
ATOM 657 C C . HIS A 1 87 ? -8.307 9.697 -4.749 1.00 94.81 87 HIS A C 1
ATOM 659 O O . HIS A 1 87 ? -9.130 8.969 -4.197 1.00 94.81 87 HIS A O 1
ATOM 665 N N . ALA A 1 88 ? -6.996 9.446 -4.723 1.00 96.19 88 ALA A N 1
ATOM 666 C CA . ALA A 1 88 ? -6.358 8.334 -4.025 1.00 96.19 88 ALA A CA 1
ATOM 667 C C . ALA A 1 88 ? -5.834 8.725 -2.632 1.00 96.19 88 ALA A C 1
ATOM 669 O O . ALA A 1 88 ? -5.251 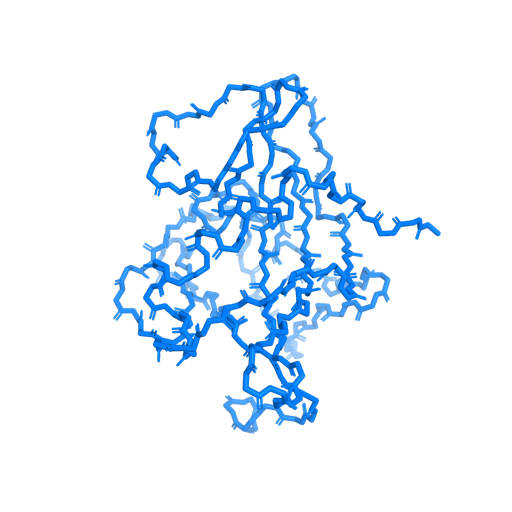7.882 -1.946 1.00 96.19 88 ALA A O 1
ATOM 670 N N . ALA A 1 89 ? -6.012 9.983 -2.212 1.00 97.94 89 ALA A N 1
ATOM 671 C CA . ALA A 1 89 ? -5.569 10.460 -0.909 1.00 97.94 89 ALA A CA 1
ATOM 672 C C . ALA A 1 89 ? -6.213 9.659 0.234 1.00 97.94 89 ALA A C 1
ATOM 674 O O . ALA A 1 89 ? -7.407 9.356 0.223 1.00 97.94 89 ALA A O 1
ATOM 675 N N . ILE A 1 90 ? -5.391 9.329 1.226 1.00 98.12 90 ILE A N 1
ATOM 676 C CA . ILE A 1 90 ? -5.792 8.631 2.450 1.00 98.12 90 ILE A CA 1
ATOM 677 C C . ILE A 1 90 ? -5.805 9.622 3.608 1.00 98.12 90 ILE A C 1
ATOM 679 O O . ILE A 1 90 ? -6.762 9.666 4.373 1.00 98.12 90 ILE A O 1
ATOM 683 N N . GLY A 1 91 ? -4.740 10.414 3.737 1.00 96.81 91 GLY A N 1
ATOM 684 C CA . GLY A 1 91 ? -4.568 11.289 4.883 1.00 96.81 91 GLY A CA 1
ATOM 685 C C . GLY A 1 91 ? -3.352 12.197 4.789 1.00 96.81 91 GLY A C 1
ATOM 686 O O . GLY A 1 91 ? -2.568 12.117 3.844 1.00 96.81 91 GLY A O 1
ATOM 687 N N . PHE A 1 92 ? -3.201 13.062 5.784 1.00 95.69 92 PHE A N 1
ATOM 688 C CA . PHE A 1 92 ? -2.094 14.005 5.900 1.00 95.69 92 PHE A CA 1
ATOM 689 C C . PHE A 1 92 ? -1.509 13.960 7.313 1.00 95.69 92 PHE A C 1
ATOM 691 O O . PHE A 1 92 ? -2.247 14.006 8.298 1.00 95.69 92 PHE A O 1
ATOM 698 N N . GLU A 1 93 ? -0.185 13.869 7.410 1.00 93.50 93 GLU A N 1
ATOM 699 C CA . GLU A 1 93 ? 0.560 13.846 8.673 1.00 93.50 93 GLU A CA 1
ATOM 700 C C . GLU A 1 93 ? 1.947 14.462 8.438 1.00 93.50 93 GLU A C 1
ATOM 702 O O . GLU A 1 93 ? 2.577 14.207 7.412 1.00 93.50 93 GLU A O 1
ATOM 707 N N . ASP A 1 94 ? 2.406 15.322 9.352 1.00 91.38 94 ASP A N 1
ATOM 708 C CA . ASP A 1 94 ? 3.753 15.918 9.337 1.00 91.38 94 ASP A CA 1
ATOM 709 C C . ASP A 1 94 ? 4.194 16.558 8.004 1.00 91.38 94 ASP A C 1
ATOM 711 O O . ASP A 1 94 ? 5.359 16.497 7.610 1.00 91.38 94 ASP A O 1
ATOM 715 N N . GLY A 1 95 ? 3.270 17.210 7.290 1.00 91.56 95 GLY A N 1
ATOM 716 C CA . GLY A 1 95 ? 3.592 17.866 6.017 1.00 91.56 95 GLY A CA 1
ATOM 717 C C . GLY A 1 95 ? 3.590 16.935 4.802 1.00 91.56 95 GLY A C 1
ATOM 718 O O . GLY A 1 95 ? 3.876 17.393 3.697 1.00 91.56 95 GLY A O 1
ATOM 719 N N . LEU A 1 96 ? 3.264 15.654 4.984 1.00 93.44 96 LEU A N 1
ATOM 720 C CA . LEU A 1 96 ? 3.204 14.651 3.929 1.00 93.44 96 LEU A CA 1
ATOM 721 C C . LEU A 1 96 ? 1.766 14.189 3.710 1.00 93.44 96 LEU A C 1
ATOM 723 O O . LEU A 1 96 ? 1.043 13.851 4.645 1.00 93.44 96 LEU A O 1
ATOM 727 N N . THR A 1 97 ? 1.368 14.126 2.444 1.00 96.81 97 THR A N 1
ATOM 728 C CA . THR A 1 97 ? 0.123 13.481 2.031 1.00 96.81 97 THR A CA 1
ATOM 729 C C . THR A 1 97 ? 0.391 12.006 1.760 1.00 96.81 97 THR A C 1
ATOM 731 O O . THR A 1 97 ? 1.218 11.669 0.909 1.00 96.81 97 THR A O 1
ATOM 734 N N . SER A 1 98 ? -0.332 11.143 2.465 1.00 97.75 98 SER A N 1
ATOM 735 C CA . SER A 1 98 ? -0.384 9.700 2.253 1.00 97.75 98 SER A CA 1
ATOM 736 C C . SER A 1 98 ? -1.520 9.351 1.294 1.00 97.75 98 SER A C 1
ATOM 738 O O . SER A 1 98 ? -2.630 9.872 1.421 1.00 97.75 98 SER A O 1
ATOM 740 N N . TYR A 1 99 ? -1.267 8.455 0.346 1.00 98.19 99 TYR A N 1
ATOM 741 C CA . TYR A 1 99 ? -2.234 8.042 -0.673 1.00 98.19 99 TYR A CA 1
ATOM 742 C C . TYR A 1 99 ? -2.046 6.569 -1.056 1.00 98.19 99 TYR A C 1
ATOM 744 O O . TYR A 1 99 ? -1.014 5.955 -0.771 1.00 98.19 99 TYR A O 1
ATOM 752 N N . ASP A 1 100 ? -3.058 5.991 -1.699 1.00 97.56 100 ASP A N 1
ATOM 753 C CA . ASP A 1 100 ? -3.002 4.625 -2.211 1.00 97.56 100 ASP A CA 1
ATOM 754 C C . ASP A 1 100 ? -2.111 4.576 -3.458 1.00 97.56 100 ASP A C 1
ATOM 756 O O . ASP A 1 100 ? -2.492 4.983 -4.558 1.00 97.56 100 ASP A O 1
ATOM 760 N N . GLY A 1 101 ? -0.886 4.097 -3.267 1.00 97.19 101 GLY A N 1
ATOM 761 C CA . GLY A 1 101 ? 0.200 4.136 -4.237 1.00 97.19 101 GLY A CA 1
ATOM 762 C C . GLY A 1 101 ? -0.025 3.270 -5.469 1.00 97.19 101 GLY A C 1
ATOM 763 O O . GLY A 1 101 ? 0.723 3.405 -6.430 1.00 97.19 101 GLY A O 1
ATOM 764 N N . ILE A 1 102 ? -1.067 2.429 -5.498 1.00 95.75 102 ILE A N 1
ATOM 765 C CA . ILE A 1 102 ? -1.433 1.710 -6.727 1.00 95.75 102 ILE A CA 1
ATOM 766 C C . ILE A 1 102 ? -1.815 2.662 -7.868 1.00 95.75 102 ILE A C 1
ATOM 768 O O . ILE A 1 102 ? -1.755 2.280 -9.031 1.00 95.75 102 ILE A O 1
ATOM 772 N N . TRP A 1 103 ? -2.251 3.883 -7.534 1.00 95.69 103 TRP A N 1
ATOM 773 C CA . TRP A 1 103 ? -2.635 4.903 -8.506 1.00 95.69 103 TRP A CA 1
ATOM 774 C C . TRP A 1 103 ? -1.424 5.670 -9.033 1.00 95.69 103 TRP A C 1
ATOM 776 O O . TRP A 1 103 ? -1.529 6.338 -10.058 1.00 95.69 103 TRP A O 1
ATOM 786 N N . ASP A 1 104 ? -0.273 5.544 -8.370 1.00 95.88 104 ASP A N 1
ATOM 787 C CA . ASP A 1 104 ? 0.975 6.176 -8.768 1.00 95.88 104 ASP A CA 1
ATOM 788 C C . ASP A 1 104 ? 1.789 5.228 -9.653 1.00 95.88 104 ASP A C 1
ATOM 790 O O . ASP A 1 104 ? 2.267 4.166 -9.236 1.00 95.88 104 ASP A O 1
ATOM 794 N N . GLY A 1 105 ? 1.933 5.628 -10.916 1.00 94.56 105 GLY A N 1
ATOM 795 C CA . GLY A 1 105 ? 2.637 4.837 -11.912 1.00 94.56 105 GLY A CA 1
ATOM 796 C C . GLY A 1 105 ? 4.135 4.699 -11.647 1.00 94.56 105 GLY A C 1
ATOM 797 O O . GLY A 1 105 ? 4.708 3.686 -12.049 1.00 94.56 105 GLY A O 1
ATOM 798 N N . GLU A 1 106 ? 4.769 5.644 -10.943 1.00 94.38 106 GLU A N 1
ATOM 799 C CA . GLU A 1 106 ? 6.173 5.510 -10.544 1.00 94.38 106 GLU A CA 1
ATOM 800 C C . GLU A 1 106 ? 6.318 4.370 -9.534 1.00 94.38 106 GLU A C 1
ATOM 802 O O . GLU A 1 106 ? 7.152 3.489 -9.722 1.00 94.38 106 GLU A O 1
ATOM 807 N N . LEU A 1 107 ? 5.463 4.330 -8.506 1.00 96.81 107 LEU A N 1
ATOM 808 C CA . LEU A 1 107 ? 5.508 3.277 -7.486 1.00 96.81 107 LEU A CA 1
ATOM 809 C C . LEU A 1 107 ? 5.143 1.899 -8.050 1.00 96.81 107 LEU A C 1
ATOM 811 O O . LEU A 1 107 ? 5.782 0.903 -7.711 1.00 96.81 107 LEU A O 1
ATOM 815 N N . CYS A 1 108 ? 4.153 1.831 -8.941 1.00 96.69 108 CYS A N 1
ATOM 816 C CA . CYS A 1 108 ? 3.795 0.578 -9.607 1.00 96.69 108 CYS A CA 1
ATOM 817 C C . CYS A 1 108 ? 4.918 0.056 -10.512 1.00 96.69 108 CYS A C 1
ATOM 819 O O . CYS A 1 108 ? 5.126 -1.154 -10.593 1.00 96.69 108 CYS A O 1
ATOM 821 N N . SER A 1 109 ? 5.657 0.955 -11.167 1.00 95.25 109 SER A N 1
ATOM 822 C CA . SER A 1 109 ? 6.794 0.576 -12.011 1.00 95.25 109 SER A CA 1
ATOM 823 C C . SER A 1 109 ? 7.934 -0.045 -11.200 1.00 95.25 109 SER A C 1
ATOM 825 O O . SER A 1 109 ? 8.562 -0.982 -11.685 1.00 95.25 109 SER A O 1
ATOM 827 N N . GLU A 1 110 ? 8.166 0.407 -9.961 1.00 96.31 110 GLU A N 1
ATOM 828 C CA . GLU A 1 110 ? 9.152 -0.211 -9.058 1.00 96.31 110 GLU A CA 1
ATOM 829 C C . GLU A 1 110 ? 8.756 -1.649 -8.689 1.00 96.31 110 GLU A C 1
ATOM 831 O O . GLU A 1 110 ? 9.589 -2.549 -8.752 1.00 96.31 110 GLU A O 1
ATOM 836 N N . LEU A 1 111 ? 7.473 -1.902 -8.389 1.00 96.19 111 LEU A N 1
ATOM 837 C CA . LEU A 1 111 ? 6.996 -3.265 -8.111 1.00 96.19 111 LEU A CA 1
ATOM 838 C C . LEU A 1 111 ? 7.158 -4.195 -9.322 1.00 96.19 111 LEU A C 1
ATOM 840 O O . LEU A 1 111 ? 7.523 -5.361 -9.166 1.00 96.19 111 LEU A O 1
ATOM 844 N N . LEU A 1 112 ? 6.891 -3.691 -10.532 1.00 95.94 112 LEU A N 1
ATOM 845 C CA . LEU A 1 112 ? 7.094 -4.461 -11.759 1.00 95.94 112 LEU A CA 1
ATOM 846 C C . LEU A 1 112 ? 8.580 -4.752 -11.999 1.00 95.94 112 LEU A C 1
ATOM 848 O O . LEU A 1 112 ? 8.928 -5.864 -12.393 1.00 95.94 112 LEU A O 1
ATOM 852 N N . ALA A 1 113 ? 9.452 -3.773 -11.750 1.00 95.75 113 ALA A N 1
ATOM 853 C CA . ALA A 1 113 ? 10.895 -3.938 -11.874 1.00 95.75 113 ALA A CA 1
ATOM 854 C C . ALA A 1 113 ? 11.438 -4.968 -10.871 1.00 95.75 113 ALA A C 1
ATOM 856 O O . ALA A 1 113 ? 12.223 -5.832 -11.261 1.00 95.75 113 ALA A O 1
ATOM 857 N N . ASP A 1 114 ? 10.970 -4.939 -9.621 1.00 96.44 114 ASP A N 1
ATOM 858 C CA . ASP A 1 114 ? 11.310 -5.945 -8.610 1.00 96.44 114 ASP A CA 1
ATOM 859 C C . ASP A 1 114 ? 10.882 -7.354 -9.033 1.00 96.44 114 ASP A C 1
ATOM 861 O O . ASP A 1 114 ? 11.649 -8.307 -8.875 1.00 96.44 114 ASP A O 1
ATOM 865 N N . LEU A 1 115 ? 9.680 -7.486 -9.609 1.00 96.06 115 LEU A N 1
ATOM 866 C CA . LEU A 1 115 ? 9.176 -8.751 -10.143 1.00 96.06 115 LEU A CA 1
ATOM 867 C C . LEU A 1 115 ? 9.992 -9.255 -11.325 1.00 96.06 115 LEU A C 1
ATOM 869 O O . LEU A 1 115 ? 10.384 -10.418 -11.329 1.00 96.06 115 LEU A O 1
ATOM 873 N N . ALA A 1 116 ? 10.301 -8.390 -12.288 1.00 95.88 116 ALA A N 1
ATOM 874 C CA . ALA A 1 116 ? 11.141 -8.741 -13.426 1.00 95.88 116 ALA A CA 1
ATOM 875 C C . ALA A 1 116 ? 12.550 -9.180 -12.994 1.00 95.88 116 ALA A C 1
ATOM 877 O O . ALA A 1 116 ? 13.120 -10.101 -13.577 1.00 95.88 116 ALA A O 1
ATOM 878 N N . ALA A 1 117 ? 13.107 -8.541 -11.962 1.00 95.81 117 ALA A N 1
ATOM 879 C CA . ALA A 1 117 ? 14.457 -8.804 -11.475 1.00 95.81 117 ALA A CA 1
ATOM 880 C C . ALA A 1 117 ? 14.549 -9.933 -10.431 1.00 95.81 117 ALA A C 1
ATOM 882 O O . ALA A 1 117 ? 15.659 -10.341 -10.085 1.00 95.81 117 ALA A O 1
ATOM 883 N N . GLY A 1 118 ? 13.425 -10.455 -9.931 1.00 96.25 118 GLY A N 1
ATOM 884 C CA . GLY A 1 118 ? 13.432 -11.514 -8.919 1.00 96.25 118 GLY A CA 1
ATOM 885 C C . GLY A 1 118 ? 13.946 -11.054 -7.552 1.00 96.25 118 GLY A C 1
ATOM 886 O O . GLY A 1 118 ? 14.745 -11.746 -6.917 1.00 96.25 118 GLY A O 1
ATOM 887 N N . VAL A 1 119 ? 13.567 -9.846 -7.129 1.00 96.56 119 VAL A N 1
ATOM 888 C CA . VAL A 1 119 ? 14.097 -9.212 -5.914 1.00 96.56 119 VAL A CA 1
ATOM 889 C C . VAL A 1 119 ? 13.447 -9.788 -4.655 1.00 96.56 119 VAL A C 1
ATOM 891 O O . VAL A 1 119 ? 12.239 -9.981 -4.580 1.00 96.56 119 VAL A O 1
ATOM 894 N N . ASN A 1 120 ? 14.245 -9.977 -3.603 1.00 96.19 120 ASN A N 1
ATOM 895 C CA . ASN A 1 120 ? 13.742 -10.224 -2.252 1.00 96.19 120 ASN A CA 1
ATOM 896 C C . ASN A 1 120 ? 13.910 -8.962 -1.408 1.00 96.19 120 ASN A C 1
ATOM 898 O O . ASN A 1 120 ? 15.026 -8.453 -1.275 1.00 96.19 120 ASN A O 1
ATOM 902 N N . ARG A 1 121 ? 12.821 -8.477 -0.808 1.00 93.81 121 ARG A N 1
ATOM 903 C CA . ARG A 1 121 ? 12.837 -7.350 0.126 1.00 93.81 121 ARG A CA 1
ATOM 904 C C . ARG A 1 121 ? 12.324 -7.801 1.490 1.00 93.81 121 ARG A C 1
ATOM 906 O O . ARG A 1 121 ? 11.123 -7.909 1.691 1.00 93.81 121 ARG A O 1
ATOM 913 N N . ASP A 1 122 ? 13.237 -8.023 2.431 1.00 93.12 122 ASP A N 1
ATOM 914 C CA . ASP A 1 122 ? 12.922 -8.436 3.808 1.00 93.12 122 ASP A CA 1
ATOM 915 C C . ASP A 1 122 ? 11.946 -9.633 3.868 1.00 93.12 122 ASP A C 1
ATOM 917 O O . ASP A 1 122 ? 12.362 -10.771 3.658 1.00 93.12 122 ASP A O 1
ATOM 921 N N . TRP A 1 123 ? 10.653 -9.385 4.093 1.00 93.12 123 TRP A N 1
ATOM 922 C CA . TRP A 1 123 ? 9.603 -10.401 4.209 1.00 93.12 123 TRP A CA 1
ATOM 923 C C . TRP A 1 123 ? 8.840 -10.697 2.905 1.00 93.12 123 TRP A C 1
ATOM 925 O O . TRP A 1 123 ? 8.041 -11.634 2.883 1.00 93.12 123 TRP A O 1
ATOM 935 N N . VAL A 1 124 ? 9.054 -9.934 1.827 1.00 95.38 124 VAL A N 1
ATOM 936 C CA . VAL A 1 124 ? 8.399 -10.145 0.525 1.00 95.38 124 VAL A CA 1
ATOM 937 C C . VAL A 1 124 ? 9.404 -10.615 -0.525 1.00 95.38 124 VAL A C 1
ATOM 939 O O . VAL A 1 124 ? 10.499 -10.070 -0.666 1.00 95.38 124 VAL A O 1
ATOM 942 N N . SER A 1 125 ? 9.017 -11.640 -1.280 1.00 96.38 125 SER A N 1
ATOM 943 C CA . SER A 1 125 ? 9.778 -12.158 -2.413 1.00 96.38 125 SER A CA 1
ATOM 944 C C . SER A 1 125 ? 9.014 -11.884 -3.696 1.00 96.38 125 SER A C 1
ATOM 946 O O . SER A 1 125 ? 7.849 -12.261 -3.826 1.00 96.38 125 SER A O 1
ATOM 948 N N . PHE A 1 126 ? 9.679 -11.242 -4.644 1.00 96.50 126 PHE A N 1
ATOM 949 C CA . PHE A 1 126 ? 9.195 -11.084 -5.999 1.00 96.50 126 PHE A CA 1
ATOM 950 C C . PHE A 1 126 ? 9.859 -12.168 -6.843 1.00 96.50 126 PHE A C 1
ATOM 952 O O . PHE A 1 126 ? 11.081 -12.221 -6.934 1.00 96.50 126 PHE A O 1
ATOM 959 N N . THR A 1 127 ? 9.070 -13.076 -7.415 1.00 95.81 127 THR A N 1
ATOM 960 C CA . THR A 1 127 ? 9.591 -14.228 -8.165 1.00 95.81 127 THR A CA 1
ATOM 961 C C . THR A 1 127 ? 8.984 -14.243 -9.565 1.00 95.81 127 THR A C 1
ATOM 963 O O . THR A 1 127 ? 7.781 -14.481 -9.684 1.00 95.81 127 THR A O 1
ATOM 966 N N . PRO A 1 128 ? 9.768 -13.990 -10.628 1.00 95.44 128 PRO A N 1
ATOM 967 C CA . PRO A 1 128 ? 9.298 -14.178 -11.988 1.00 95.44 128 PRO A CA 1
ATOM 968 C C . PRO A 1 128 ? 9.194 -15.672 -12.300 1.00 95.44 128 PRO A C 1
ATOM 970 O O . PRO A 1 128 ? 9.990 -16.484 -11.819 1.00 95.44 128 PRO A O 1
ATOM 973 N N . GLU A 1 129 ? 8.235 -16.029 -13.150 1.00 93.69 129 GLU A N 1
ATOM 974 C CA . GLU A 1 129 ? 8.125 -17.392 -13.666 1.00 93.69 129 GLU A CA 1
ATOM 975 C C . GLU A 1 129 ? 9.375 -17.758 -14.481 1.00 93.69 129 GLU A C 1
ATOM 977 O O . GLU A 1 129 ? 10.010 -16.906 -15.117 1.00 93.69 129 GLU A O 1
ATOM 982 N N . ARG A 1 130 ? 9.767 -19.036 -14.472 1.00 91.12 130 ARG A N 1
ATOM 983 C CA . ARG A 1 130 ? 11.024 -19.449 -15.098 1.00 91.12 130 ARG A CA 1
ATOM 984 C C . ARG A 1 130 ? 10.996 -19.183 -16.605 1.00 91.12 130 ARG A C 1
ATOM 986 O O . ARG A 1 130 ? 10.263 -19.824 -17.348 1.00 91.12 130 ARG A O 1
ATOM 993 N N . GLY A 1 131 ? 11.899 -18.315 -17.060 1.00 90.12 131 GLY A N 1
ATOM 994 C CA . GLY A 1 131 ? 12.023 -17.959 -18.475 1.00 90.12 131 GLY A CA 1
ATOM 995 C C . GLY A 1 131 ? 10.989 -16.938 -18.952 1.00 90.12 131 GLY A C 1
ATOM 996 O O . GLY A 1 131 ? 10.926 -16.685 -20.150 1.00 90.12 131 GLY A O 1
ATOM 997 N N . ALA A 1 132 ? 10.200 -16.354 -18.045 1.00 91.19 132 ALA A N 1
ATOM 998 C CA . ALA A 1 132 ? 9.352 -15.221 -18.374 1.00 91.19 132 ALA A CA 1
ATOM 999 C C . ALA A 1 132 ? 10.206 -13.975 -18.639 1.00 91.19 132 ALA A C 1
ATOM 1001 O O . ALA A 1 132 ? 11.078 -13.620 -17.846 1.00 91.19 132 ALA A O 1
ATOM 1002 N N . GLU A 1 133 ? 9.918 -13.293 -19.743 1.00 90.81 133 GLU A N 1
ATOM 1003 C CA . GLU A 1 133 ? 10.417 -11.949 -20.009 1.00 90.81 133 GLU A CA 1
ATOM 1004 C C . GLU A 1 133 ? 9.324 -10.958 -19.611 1.00 90.81 133 GLU A C 1
ATOM 1006 O O . GLU A 1 133 ? 8.238 -10.954 -20.189 1.00 90.81 133 GLU A O 1
ATOM 1011 N N . ILE A 1 134 ? 9.590 -10.149 -18.586 1.00 93.50 134 ILE A N 1
ATOM 1012 C CA . ILE A 1 134 ? 8.651 -9.137 -18.095 1.00 93.50 134 ILE A CA 1
ATOM 1013 C C . ILE A 1 134 ? 9.150 -7.771 -18.584 1.00 93.50 134 ILE A C 1
ATOM 1015 O O . ILE A 1 134 ? 10.139 -7.271 -18.037 1.00 93.50 134 ILE A O 1
ATOM 1019 N N . PRO A 1 135 ? 8.527 -7.163 -19.612 1.00 92.62 135 PRO A N 1
ATOM 1020 C CA . PRO A 1 135 ? 8.928 -5.843 -20.081 1.00 92.62 135 PRO A CA 1
ATOM 1021 C C . PRO A 1 135 ? 8.709 -4.790 -18.990 1.00 92.62 135 PRO A C 1
ATOM 1023 O O . PRO A 1 135 ? 7.636 -4.687 -18.397 1.00 92.62 135 PRO A O 1
ATOM 1026 N N . THR A 1 136 ? 9.743 -3.990 -18.730 1.00 92.25 136 THR A N 1
ATOM 1027 C CA . THR A 1 136 ? 9.723 -2.886 -17.762 1.00 92.25 136 THR A CA 1
ATOM 1028 C C . THR A 1 136 ? 9.761 -1.532 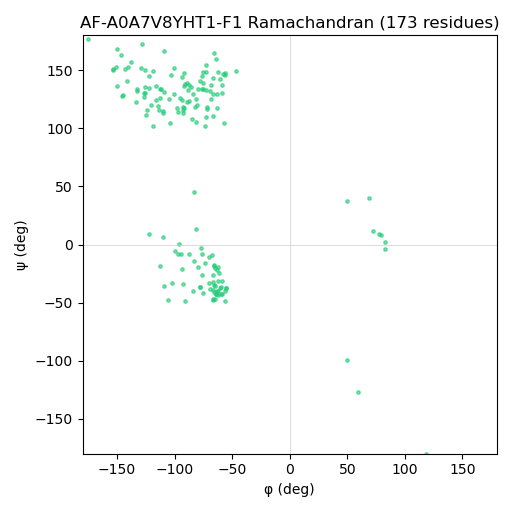-18.476 1.00 92.25 136 THR A C 1
ATOM 1030 O O . THR A 1 136 ? 10.018 -1.450 -19.677 1.00 92.25 136 THR A O 1
ATOM 1033 N N . GLY A 1 137 ? 9.468 -0.446 -17.753 1.00 88.69 137 GLY A N 1
ATOM 1034 C CA . GLY A 1 137 ? 9.422 0.910 -18.326 1.00 88.69 137 GLY A CA 1
ATOM 1035 C C . GLY A 1 137 ? 8.154 1.220 -19.132 1.00 88.69 137 GLY A C 1
ATOM 1036 O O . GLY A 1 137 ? 8.074 2.259 -19.786 1.00 88.69 137 GLY A O 1
ATOM 1037 N N . LEU A 1 138 ? 7.160 0.333 -19.081 1.00 89.56 138 LEU A N 1
ATOM 1038 C CA . LEU A 1 138 ? 5.843 0.536 -19.671 1.00 89.56 138 LEU A CA 1
ATOM 1039 C C . LEU A 1 138 ? 4.995 1.495 -18.810 1.00 89.56 138 LEU A C 1
ATOM 1041 O O . LEU A 1 138 ? 5.083 1.453 -17.581 1.00 89.56 138 LEU A O 1
ATOM 1045 N N . PRO A 1 139 ? 4.137 2.336 -19.416 1.00 88.56 139 PRO A N 1
ATOM 1046 C CA . PRO A 1 139 ? 3.269 3.237 -18.664 1.00 88.56 139 PRO A CA 1
ATOM 1047 C C . PRO A 1 139 ? 2.224 2.449 -17.864 1.00 88.56 139 PRO A C 1
ATOM 1049 O O . PRO A 1 139 ? 1.515 1.611 -18.423 1.00 88.56 139 PRO A O 1
ATOM 1052 N N . ALA A 1 140 ? 2.110 2.747 -16.570 1.00 91.44 140 ALA A N 1
ATOM 1053 C CA . ALA A 1 140 ? 1.177 2.097 -15.654 1.00 91.44 140 ALA A CA 1
ATOM 1054 C C . ALA A 1 140 ? -0.185 2.810 -15.613 1.00 91.44 140 ALA A C 1
ATOM 1056 O O . ALA A 1 140 ? -0.256 4.040 -15.565 1.00 91.44 140 ALA A O 1
ATOM 1057 N N . ARG A 1 141 ? -1.279 2.042 -15.581 1.00 88.56 141 ARG A N 1
ATOM 1058 C CA . ARG A 1 141 ? -2.645 2.556 -15.420 1.00 88.56 141 ARG A CA 1
ATOM 1059 C C . ARG A 1 141 ? -3.514 1.588 -14.627 1.00 88.56 141 ARG A C 1
ATOM 1061 O O . ARG A 1 141 ? -3.658 0.427 -14.999 1.00 88.56 141 ARG A O 1
ATOM 1068 N N . VAL A 1 142 ? -4.174 2.080 -13.584 1.00 86.69 142 VAL A N 1
ATOM 1069 C CA . VAL A 1 142 ? -5.120 1.280 -12.792 1.00 86.69 142 VAL A CA 1
ATOM 1070 C C . VAL A 1 142 ? -6.374 0.950 -13.605 1.00 86.69 142 VAL A C 1
ATOM 1072 O O . VAL A 1 142 ? -6.948 1.807 -14.283 1.00 86.69 142 VAL A O 1
ATOM 1075 N N . LEU A 1 143 ? -6.836 -0.296 -13.503 1.00 81.00 143 LEU A N 1
ATOM 1076 C CA . LEU A 1 143 ? -8.162 -0.708 -13.947 1.00 81.00 143 LEU A CA 1
ATOM 1077 C C . LEU A 1 143 ? -9.151 -0.609 -12.788 1.00 81.00 143 LEU A C 1
ATOM 1079 O O . LEU A 1 143 ? -9.059 -1.320 -11.792 1.00 81.00 143 LEU A O 1
ATOM 1083 N N . SER A 1 144 ? -10.164 0.232 -12.952 1.00 68.00 144 SER A N 1
ATOM 1084 C CA . SER A 1 144 ? -11.214 0.483 -11.959 1.00 68.00 144 SER A CA 1
ATOM 1085 C C . SER A 1 144 ? -12.342 -0.570 -11.942 1.00 68.00 144 SER A C 1
ATOM 1087 O O . SER A 1 144 ? -13.397 -0.339 -11.348 1.00 68.00 144 SER A O 1
ATOM 1089 N N . ALA A 1 145 ? -12.148 -1.719 -12.603 1.00 57.97 145 ALA A N 1
ATOM 1090 C CA . ALA A 1 145 ? -13.209 -2.688 -12.898 1.00 57.97 145 ALA A CA 1
ATOM 1091 C C . ALA A 1 145 ? -13.378 -3.821 -11.864 1.00 57.97 145 ALA A C 1
ATOM 1093 O O . ALA A 1 145 ? -14.453 -4.420 -11.806 1.00 57.97 145 ALA A O 1
ATOM 1094 N N . GLU A 1 146 ? -12.371 -4.127 -11.041 1.00 61.78 146 GLU A N 1
ATOM 1095 C CA . GLU A 1 146 ? -12.417 -5.283 -10.130 1.00 61.78 146 GLU A CA 1
ATOM 1096 C C . GLU A 1 146 ? -12.958 -4.942 -8.731 1.00 61.78 146 GLU A C 1
ATOM 1098 O O . GLU A 1 146 ? -12.801 -3.830 -8.229 1.00 61.78 146 GLU A O 1
ATOM 1103 N N . GLN A 1 147 ? -13.651 -5.907 -8.110 1.00 63.12 147 GLN A N 1
ATOM 1104 C CA . GLN A 1 147 ? -14.385 -5.696 -6.853 1.00 63.12 147 GLN A CA 1
ATOM 1105 C C . GLN A 1 147 ? -13.574 -6.034 -5.595 1.00 63.12 147 GLN A C 1
ATOM 1107 O O . GLN A 1 147 ? -13.778 -5.378 -4.583 1.00 63.12 147 GLN A O 1
ATOM 1112 N N . SER A 1 148 ? -12.688 -7.038 -5.622 1.00 72.31 148 SER A N 1
ATOM 1113 C CA . SER A 1 148 ? -11.967 -7.527 -4.426 1.00 72.31 148 SER A CA 1
ATOM 1114 C C . SER A 1 148 ? -10.461 -7.261 -4.440 1.00 72.31 148 SER A C 1
ATOM 1116 O O . SER A 1 148 ? -9.824 -7.286 -3.390 1.00 72.31 148 SER A O 1
ATOM 1118 N N . ASN A 1 149 ? -9.900 -6.988 -5.616 1.00 83.31 149 ASN A N 1
ATOM 1119 C CA . ASN A 1 149 ? -8.480 -6.751 -5.836 1.00 83.31 149 ASN A CA 1
ATOM 1120 C C . ASN A 1 149 ? -8.288 -5.445 -6.601 1.00 83.31 149 ASN A C 1
ATOM 1122 O O . ASN A 1 149 ? -9.248 -4.817 -7.053 1.00 83.31 149 ASN A O 1
ATOM 1126 N N . SER A 1 150 ? -7.036 -5.028 -6.735 1.00 86.38 150 SER A N 1
ATOM 1127 C CA . SER A 1 150 ? -6.676 -3.921 -7.611 1.00 86.38 150 SER A CA 1
ATOM 1128 C C . SER A 1 150 ? -5.782 -4.421 -8.724 1.00 86.38 150 SER A C 1
ATOM 1130 O O . SER A 1 150 ? -4.856 -5.181 -8.463 1.00 86.38 150 SER A O 1
ATOM 1132 N N . SER A 1 151 ? -6.043 -3.968 -9.943 1.00 91.50 151 SER A N 1
ATOM 1133 C CA . SER A 1 151 ? -5.275 -4.382 -11.110 1.00 91.50 151 SER A CA 1
ATOM 1134 C C . SER A 1 151 ? -4.668 -3.161 -11.788 1.00 91.50 151 SER A C 1
ATOM 1136 O O . SER A 1 151 ? -5.345 -2.150 -11.978 1.00 91.50 151 SER A O 1
ATOM 1138 N N . VAL A 1 152 ? -3.392 -3.254 -12.146 1.00 92.38 152 VAL A N 1
ATOM 1139 C CA . VAL A 1 152 ? -2.636 -2.227 -12.867 1.00 92.38 152 VAL A CA 1
ATOM 1140 C C . VAL A 1 152 ? -2.229 -2.812 -14.207 1.00 92.38 152 VAL A C 1
ATOM 1142 O O . VAL A 1 152 ? -1.615 -3.873 -14.264 1.00 92.38 152 VAL A O 1
ATOM 1145 N N . VAL A 1 153 ? -2.589 -2.139 -15.290 1.00 93.62 153 VAL A N 1
ATOM 1146 C CA . VAL A 1 153 ? -2.121 -2.479 -16.631 1.00 93.62 153 VAL A CA 1
ATOM 1147 C C . VAL A 1 153 ? -0.848 -1.705 -16.918 1.00 93.62 153 VAL A C 1
ATOM 1149 O O . VAL A 1 153 ? -0.781 -0.511 -16.626 1.00 93.62 153 VAL A O 1
ATOM 1152 N N . PHE A 1 154 ? 0.125 -2.369 -17.530 1.00 93.69 154 PHE A N 1
ATOM 1153 C CA . PHE A 1 154 ? 1.313 -1.723 -18.069 1.00 93.69 154 PHE A CA 1
ATOM 1154 C C . PHE A 1 154 ? 1.301 -1.837 -19.593 1.00 93.69 154 PHE A C 1
ATOM 1156 O O . PHE A 1 154 ? 1.333 -2.943 -20.137 1.00 93.69 154 PHE A O 1
ATOM 1163 N N . GLY A 1 155 ? 1.213 -0.691 -20.277 1.00 90.44 155 GLY A N 1
ATOM 1164 C CA . GLY A 1 155 ? 1.004 -0.652 -21.728 1.00 90.44 155 GLY A CA 1
ATOM 1165 C C . GLY A 1 155 ? -0.299 -1.350 -22.137 1.00 90.44 155 GLY A C 1
ATOM 1166 O O . GLY A 1 155 ? -1.371 -1.030 -21.623 1.00 90.44 155 GLY A O 1
ATOM 1167 N N . ASP A 1 156 ? -0.203 -2.294 -23.065 1.00 87.12 156 ASP A N 1
ATOM 1168 C CA . ASP A 1 156 ? -1.267 -3.203 -23.506 1.00 87.12 156 ASP A CA 1
ATOM 1169 C C . ASP A 1 156 ? -0.893 -4.688 -23.330 1.00 87.12 156 ASP A C 1
ATOM 1171 O O . ASP A 1 156 ? -1.631 -5.571 -23.768 1.00 87.12 156 ASP A O 1
ATOM 1175 N N . GLU A 1 157 ? 0.220 -4.966 -22.647 1.00 87.81 157 GLU A N 1
ATOM 1176 C CA . GLU A 1 157 ? 0.835 -6.297 -22.601 1.00 87.81 157 GLU A CA 1
ATOM 1177 C C . GLU A 1 157 ? 0.692 -6.984 -21.241 1.00 87.81 157 GLU A C 1
ATOM 1179 O O . GLU A 1 157 ? 0.523 -8.202 -21.175 1.00 87.81 157 GLU A O 1
ATOM 1184 N N . LEU A 1 158 ? 0.755 -6.219 -20.146 1.00 93.19 158 LEU A N 1
ATOM 1185 C CA . LEU A 1 158 ? 0.842 -6.780 -18.799 1.00 93.19 158 LEU A CA 1
ATOM 1186 C C . LEU A 1 158 ? -0.295 -6.316 -17.897 1.00 93.19 158 LEU A C 1
ATOM 1188 O O . LEU A 1 158 ? -0.711 -5.157 -17.920 1.00 93.19 158 LEU A O 1
ATOM 1192 N N . LEU A 1 159 ? -0.720 -7.228 -17.026 1.00 92.62 159 LEU A N 1
ATOM 1193 C CA . LEU A 1 159 ? -1.643 -6.973 -15.930 1.00 92.62 159 LEU A CA 1
ATOM 1194 C C . LEU A 1 159 ? -0.990 -7.412 -14.617 1.00 92.62 159 LEU A C 1
ATOM 1196 O O . LEU A 1 159 ? -0.752 -8.598 -14.401 1.00 92.62 159 LEU A O 1
ATOM 1200 N N . LEU A 1 160 ? -0.748 -6.465 -13.719 1.00 91.94 160 LEU A N 1
ATOM 1201 C CA . LEU A 1 160 ? -0.383 -6.738 -12.336 1.00 91.94 160 LEU A CA 1
ATOM 1202 C C . LEU A 1 160 ? -1.645 -6.755 -11.483 1.00 91.94 160 LEU A C 1
ATOM 1204 O O . LEU A 1 160 ? -2.295 -5.726 -11.310 1.00 91.94 160 LEU A O 1
ATOM 1208 N N . LYS A 1 161 ? -1.961 -7.916 -10.916 1.00 92.38 161 LYS A N 1
ATOM 1209 C CA . LYS A 1 161 ? -3.039 -8.081 -9.939 1.00 92.38 161 LYS A CA 1
ATOM 1210 C C . LYS A 1 161 ? -2.467 -7.991 -8.527 1.00 92.38 161 LYS A C 1
ATOM 1212 O O . LYS A 1 161 ? -1.560 -8.733 -8.163 1.00 92.38 161 LYS A O 1
ATOM 1217 N N . ILE A 1 162 ? -3.028 -7.100 -7.723 1.00 91.75 162 ILE A N 1
ATOM 1218 C CA . ILE A 1 162 ? -2.655 -6.861 -6.331 1.00 91.75 162 ILE A CA 1
ATOM 1219 C C . ILE A 1 162 ? -3.794 -7.359 -5.445 1.00 91.75 162 ILE A C 1
ATOM 1221 O O . ILE A 1 162 ? -4.891 -6.788 -5.431 1.00 91.75 162 ILE A O 1
ATOM 1225 N N . TYR A 1 163 ? -3.520 -8.416 -4.682 1.00 92.56 163 TYR A N 1
ATOM 1226 C CA . TYR A 1 163 ? -4.454 -8.932 -3.689 1.00 92.56 163 TYR A CA 1
ATOM 1227 C C . TYR A 1 163 ? -4.542 -7.972 -2.506 1.00 92.56 163 TYR A C 1
ATOM 1229 O O . TYR A 1 163 ? -3.540 -7.703 -1.847 1.00 92.56 163 TYR A O 1
ATOM 1237 N N . ARG A 1 164 ? -5.735 -7.420 -2.258 1.00 94.50 164 ARG A N 1
ATOM 1238 C CA . ARG A 1 164 ? -5.930 -6.393 -1.221 1.00 94.50 164 ARG A CA 1
ATOM 1239 C C . ARG A 1 164 ? -6.135 -6.976 0.159 1.00 94.50 164 ARG A C 1
ATOM 1241 O O . ARG A 1 164 ? -5.594 -6.442 1.113 1.00 94.50 164 ARG A O 1
ATOM 1248 N N . ARG A 1 165 ? -6.889 -8.064 0.271 1.00 94.62 165 ARG A N 1
ATOM 1249 C CA . ARG A 1 165 ? -7.001 -8.850 1.500 1.00 94.62 165 ARG A CA 1
ATOM 1250 C C . ARG A 1 165 ? -6.101 -10.068 1.366 1.00 94.62 165 ARG A C 1
ATOM 1252 O O . ARG A 1 165 ? -6.197 -10.786 0.374 1.00 94.62 165 ARG A O 1
ATOM 1259 N N . VAL A 1 166 ? -5.260 -10.306 2.363 1.00 93.94 166 VAL A N 1
ATOM 1260 C CA . VAL A 1 166 ? -4.327 -11.436 2.392 1.00 93.94 166 VAL A CA 1
ATOM 1261 C C . VAL A 1 166 ? -4.629 -12.340 3.582 1.00 93.94 166 VAL A C 1
ATOM 1263 O O . VAL A 1 166 ? -5.137 -11.900 4.614 1.00 93.94 166 VAL A O 1
ATOM 1266 N N . ALA A 1 167 ? -4.350 -13.627 3.419 1.00 92.06 167 ALA A N 1
ATOM 1267 C CA . ALA A 1 167 ? -4.487 -14.633 4.460 1.00 92.06 167 ALA A CA 1
ATOM 1268 C C . ALA A 1 167 ? -3.309 -15.614 4.367 1.00 92.06 167 ALA A C 1
ATOM 1270 O O . ALA A 1 167 ? -2.760 -15.791 3.278 1.00 92.06 167 ALA A O 1
ATOM 1271 N N . PRO A 1 168 ? -2.909 -16.254 5.478 1.00 88.94 168 PRO A N 1
ATOM 1272 C CA . PRO A 1 168 ? -1.879 -17.283 5.442 1.00 88.94 168 PRO A CA 1
ATOM 1273 C C . PRO A 1 168 ? -2.281 -18.460 4.546 1.00 88.94 168 PRO A C 1
ATOM 1275 O O . PRO A 1 168 ? -3.431 -18.900 4.575 1.00 88.94 168 PRO A O 1
ATOM 1278 N N . GLY A 1 169 ? -1.309 -19.013 3.822 1.00 89.25 169 GLY A N 1
ATOM 1279 C CA . GLY A 1 169 ? -1.489 -20.183 2.964 1.00 89.25 169 GLY A CA 1
ATOM 1280 C C . GLY A 1 169 ? -1.200 -19.896 1.493 1.00 89.25 169 GLY A C 1
ATOM 1281 O O . GLY A 1 169 ? -0.819 -18.788 1.119 1.00 89.25 169 GLY A O 1
ATOM 1282 N N . MET A 1 170 ? -1.351 -20.927 0.664 1.00 83.06 170 MET A N 1
ATOM 1283 C CA . MET A 1 170 ? -1.228 -20.800 -0.787 1.00 83.06 170 MET A CA 1
ATOM 1284 C C . MET A 1 170 ? -2.475 -20.124 -1.359 1.00 83.06 170 MET A C 1
ATOM 1286 O O . MET A 1 170 ? -3.595 -20.411 -0.935 1.00 83.06 170 MET A O 1
ATOM 1290 N N . ASN A 1 171 ? -2.275 -19.217 -2.315 1.00 84.12 171 ASN A N 1
ATOM 1291 C CA . ASN A 1 171 ? -3.376 -18.589 -3.032 1.00 84.12 171 ASN A CA 1
ATOM 1292 C C . ASN A 1 171 ? -3.840 -19.527 -4.163 1.00 84.12 171 ASN A C 1
ATOM 1294 O O . ASN A 1 171 ? -3.035 -19.791 -5.055 1.00 84.12 171 ASN A O 1
ATOM 1298 N N . PRO A 1 172 ? -5.101 -20.001 -4.163 1.00 74.81 172 PRO A N 1
ATOM 1299 C CA . PRO A 1 172 ? -5.596 -20.935 -5.176 1.00 74.81 172 PRO A CA 1
ATOM 1300 C C . PRO A 1 172 ? -5.641 -20.342 -6.593 1.00 74.81 172 PRO A C 1
ATOM 1302 O O . PRO A 1 172 ? -5.643 -21.098 -7.553 1.00 74.81 172 PRO A O 1
ATOM 1305 N N . ASP A 1 173 ? -5.646 -19.010 -6.747 1.00 74.06 173 ASP A N 1
ATOM 1306 C CA . ASP A 1 173 ? -5.567 -18.356 -8.066 1.00 74.06 173 ASP A CA 1
ATOM 1307 C C . ASP A 1 173 ? -4.171 -18.506 -8.723 1.00 74.06 173 ASP A C 1
ATOM 1309 O O . ASP A 1 173 ? -4.006 -18.125 -9.881 1.00 74.06 173 ASP A O 1
ATOM 1313 N N . LEU A 1 174 ? -3.159 -18.978 -7.980 1.00 60.97 174 LEU A N 1
ATOM 1314 C CA . LEU A 1 174 ? -1.772 -19.160 -8.437 1.00 60.97 174 LEU A CA 1
ATOM 1315 C C . LEU A 1 174 ? -1.358 -20.642 -8.569 1.00 60.97 174 LEU A C 1
ATOM 1317 O O . LEU A 1 174 ? -0.179 -20.904 -8.807 1.00 60.97 174 LEU A O 1
ATOM 1321 N N . GLU A 1 175 ? -2.287 -21.592 -8.396 1.00 52.00 175 GLU A N 1
ATOM 1322 C CA . GLU A 1 175 ? -2.082 -23.021 -8.720 1.00 52.00 175 GLU A CA 1
ATOM 1323 C C . GLU A 1 175 ? -2.297 -23.305 -10.214 1.00 52.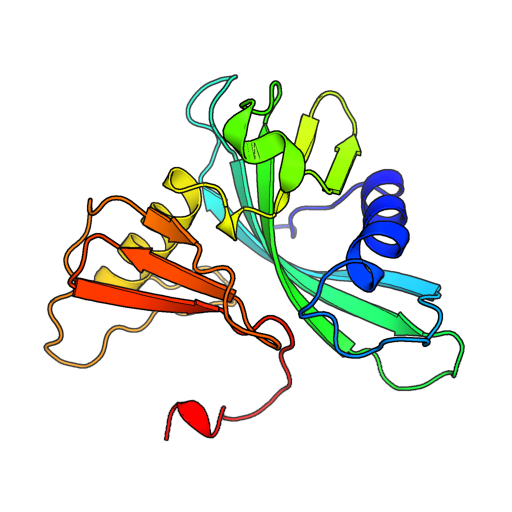00 175 GLU A C 1
ATOM 1325 O O . GLU A 1 175 ? -1.496 -24.089 -10.775 1.00 52.00 175 GLU A O 1
#

Radius of gyration: 16.03 Å; Cα contacts (8 Å, |Δi|>4): 329; chains: 1; bounding box: 36×41×42 Å

pLDDT: mean 91.14, std 10.12, range [38.06, 98.19]

Sequence (175 aa):
MTAADLGPAMLEQLIDWLPQQRWFAAKGRTITSVSVAASVLVREAASADGPRGDLMVLAVEYADGGSPEYYQLLLGRRVMLPEELVHAAIGFEDGLTSYDGIWDGELCSELLADLAAGVNRDWVSFTPERGAEIPTGLPARVLSAEQSNSSVVFGDELLLKIYRRVAPGMNPDLE

Solvent-accessible surface area (backbone atoms only — not comparable to full-atom values): 10256 Å² total; per-residue (Å²): 132,80,55,81,80,72,53,74,71,51,36,55,34,47,64,67,41,48,79,72,40,77,42,44,82,66,74,93,62,54,69,72,49,58,46,80,74,43,47,42,82,72,37,75,49,88,45,80,67,34,56,25,27,33,42,30,33,33,37,38,33,41,73,86,71,58,82,65,47,38,32,48,42,46,40,23,35,19,58,59,74,55,80,91,49,56,90,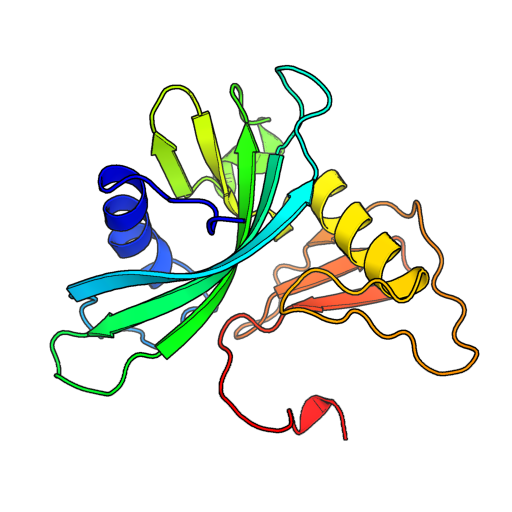39,56,52,44,74,53,97,73,28,37,34,26,50,20,70,74,36,42,70,56,46,45,49,56,51,43,34,26,57,68,47,38,72,52,97,92,47,74,31,73,56,61,91,89,65,84,63,88,68,93,51,62,53,45,63,50,90,82,60,60,55,42,47,37,34,31,31,66,94,82,46,76,49,79,43,67,29,65,54,73,94,76,86,62,78,94,77,113

Nearest PDB structures (foldseek):
  4wzy-assembly1_A  TM=9.144E-01  e=2.824E-10  Mycolicibacterium vanbaalenii PYR-1
  1gyb-assembly2_C  TM=6.091E-01  e=2.174E+00  Saccharomyces cerevisiae